Protein AF-A0A5P9HP84-F1 (afdb_monomer_lite)

Secondary structure (DSSP, 8-state):
-HHHHHHHHHHHHHHHHHHHHHTT-HHHHHHHHHHHHHHHHHHHHHHTT-----HHHHHHHHHHHHHHHHHHH--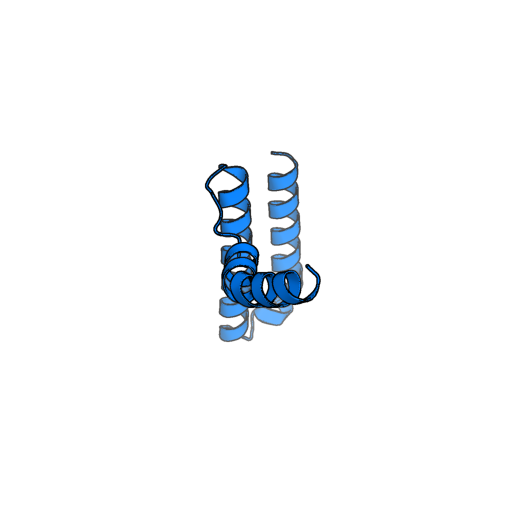

pLDDT: mean 87.47, std 8.46, range [59.88, 96.12]

Structure (mmCIF, N/CA/C/O backbone):
data_AF-A0A5P9HP84-F1
#
_entry.id   AF-A0A5P9HP84-F1
#
loop_
_atom_site.group_PDB
_atom_site.id
_atom_site.type_symbol
_atom_site.label_atom_id
_atom_site.label_alt_id
_atom_site.label_comp_id
_atom_site.label_asym_id
_atom_site.label_entity_id
_atom_site.label_seq_id
_atom_site.pdbx_PDB_ins_code
_atom_site.Cartn_x
_atom_site.Cartn_y
_atom_site.Cartn_z
_atom_site.occupancy
_atom_site.B_iso_or_equiv
_atom_site.auth_seq_id
_atom_site.auth_comp_id
_atom_site.auth_asym_id
_atom_site.auth_atom_id
_atom_site.pdbx_PDB_model_num
ATOM 1 N N . MET A 1 1 ? -6.415 4.701 -17.093 1.00 69.88 1 MET A N 1
ATOM 2 C CA . MET A 1 1 ? -7.312 5.643 -16.366 1.00 69.88 1 MET A CA 1
ATOM 3 C C . MET A 1 1 ? -8.520 4.927 -15.758 1.00 69.88 1 MET A C 1
ATOM 5 O O . MET A 1 1 ? -8.787 5.138 -14.582 1.00 69.88 1 MET A O 1
ATOM 9 N N . LEU A 1 2 ? -9.209 4.052 -16.508 1.00 82.25 2 LEU A N 1
ATOM 10 C CA . LEU A 1 2 ? -10.243 3.156 -15.960 1.00 82.25 2 LEU A CA 1
ATOM 11 C C . LEU A 1 2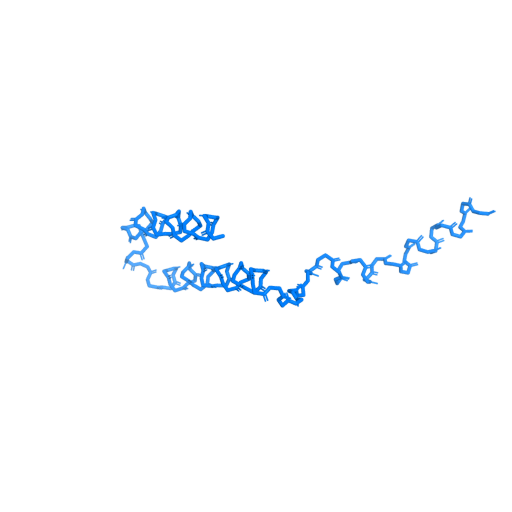 ? -9.685 2.250 -14.845 1.00 82.25 2 LEU A C 1
ATOM 13 O O . LEU A 1 2 ? -10.286 2.154 -13.781 1.00 82.25 2 LEU A O 1
ATOM 17 N N . ASP A 1 3 ? -8.497 1.676 -15.057 1.00 86.19 3 ASP A N 1
ATOM 18 C CA . ASP A 1 3 ? -7.852 0.764 -14.096 1.00 86.19 3 ASP A CA 1
ATOM 19 C C . ASP A 1 3 ? -7.524 1.457 -12.769 1.00 86.19 3 ASP A C 1
ATOM 21 O O . ASP A 1 3 ? -7.714 0.889 -11.700 1.00 86.19 3 ASP A O 1
ATOM 25 N N . PHE A 1 4 ? -7.126 2.731 -12.829 1.00 87.00 4 PHE A N 1
ATOM 26 C CA . PHE A 1 4 ? -6.871 3.549 -11.643 1.00 87.00 4 PHE A CA 1
ATOM 27 C C . PHE A 1 4 ? -8.136 3.796 -10.824 1.00 87.00 4 PHE A C 1
ATOM 29 O O . PHE A 1 4 ? -8.131 3.603 -9.610 1.00 87.00 4 PHE A O 1
ATOM 36 N N . LEU A 1 5 ? -9.235 4.173 -11.482 1.00 91.00 5 LEU A N 1
ATOM 37 C CA . LEU A 1 5 ? -10.524 4.346 -10.811 1.00 91.00 5 LEU A CA 1
ATOM 38 C C . LEU A 1 5 ? -11.013 3.036 -10.186 1.00 91.00 5 LEU A C 1
ATOM 40 O O . LEU A 1 5 ? -11.526 3.050 -9.069 1.00 91.00 5 LEU A O 1
ATOM 44 N N . LEU A 1 6 ? -10.817 1.911 -10.877 1.00 93.62 6 LEU A N 1
ATOM 45 C CA . LEU A 1 6 ? -11.181 0.590 -10.375 1.00 93.62 6 LEU A CA 1
ATOM 46 C C . LEU A 1 6 ? -10.361 0.215 -9.135 1.00 93.62 6 LEU A C 1
ATOM 48 O O . LEU A 1 6 ? -10.932 -0.188 -8.125 1.00 93.62 6 LEU A O 1
ATOM 52 N N . ILE A 1 7 ? -9.042 0.406 -9.173 1.00 93.06 7 ILE A N 1
ATOM 53 C CA . ILE A 1 7 ? -8.148 0.116 -8.043 1.00 93.06 7 ILE A CA 1
ATOM 54 C C . ILE A 1 7 ? -8.461 1.004 -6.842 1.00 93.06 7 ILE A C 1
ATOM 56 O O . ILE A 1 7 ? -8.495 0.518 -5.710 1.00 93.06 7 ILE A O 1
ATOM 60 N N . LEU A 1 8 ? -8.748 2.285 -7.068 1.00 92.69 8 LEU A N 1
ATOM 61 C CA . LEU A 1 8 ? -9.105 3.215 -6.002 1.00 92.69 8 LEU A CA 1
ATOM 62 C C . LEU A 1 8 ? -10.457 2.850 -5.369 1.00 92.69 8 LEU A C 1
ATOM 64 O O . LEU A 1 8 ? -10.594 2.877 -4.145 1.00 92.69 8 LEU A O 1
ATOM 68 N N . LEU A 1 9 ? -11.426 2.425 -6.184 1.00 95.44 9 LEU A N 1
ATOM 69 C CA . LEU A 1 9 ? -12.731 1.955 -5.721 1.00 95.44 9 LEU A CA 1
ATOM 70 C C . LEU A 1 9 ? -12.617 0.652 -4.919 1.00 95.44 9 LEU A C 1
ATOM 72 O O . LEU A 1 9 ? -13.153 0.567 -3.816 1.00 95.44 9 LEU A O 1
ATOM 76 N N . VAL A 1 10 ? -11.875 -0.338 -5.424 1.00 95.38 10 VAL A N 1
ATOM 77 C CA . VAL A 1 10 ? -11.630 -1.609 -4.719 1.00 95.38 10 VAL A CA 1
ATOM 78 C C . VAL A 1 10 ? -10.901 -1.366 -3.398 1.00 95.38 10 VAL A C 1
ATOM 80 O O . VAL A 1 10 ? -11.330 -1.878 -2.366 1.00 95.38 10 VAL A O 1
ATOM 83 N N . SER A 1 11 ? -9.865 -0.523 -3.399 1.00 93.75 11 SER A N 1
ATOM 84 C CA . SER A 1 11 ? -9.129 -0.155 -2.182 1.00 93.75 11 SER A CA 1
ATOM 85 C C . SER A 1 11 ? -10.039 0.520 -1.153 1.00 93.75 11 SER A C 1
ATOM 87 O O . SER A 1 11 ? -9.970 0.209 0.034 1.00 93.75 11 SER A O 1
ATOM 89 N N . GLY A 1 12 ? -10.946 1.397 -1.597 1.00 94.06 12 GLY A N 1
ATOM 90 C CA . GLY A 1 12 ? -11.947 2.022 -0.729 1.00 94.06 12 GLY A CA 1
ATOM 91 C C . GLY A 1 12 ? -12.914 1.008 -0.106 1.00 94.06 12 GLY A C 1
ATOM 92 O O . GLY A 1 12 ? -13.179 1.071 1.096 1.00 94.06 12 GLY A O 1
ATOM 93 N N . ILE A 1 13 ? -13.394 0.040 -0.895 1.00 96.12 13 ILE A N 1
ATOM 94 C CA . ILE A 1 13 ? -14.261 -1.043 -0.402 1.00 96.12 13 ILE A CA 1
ATOM 95 C C . ILE A 1 13 ? -13.528 -1.899 0.634 1.00 96.12 13 ILE A C 1
ATOM 97 O O . ILE A 1 13 ? -14.108 -2.201 1.676 1.00 96.12 13 ILE A O 1
ATOM 101 N N . MET A 1 14 ? -12.263 -2.252 0.387 1.00 94.56 14 MET A N 1
ATOM 102 C CA . MET A 1 14 ? -11.444 -3.014 1.338 1.00 94.56 14 MET A CA 1
ATOM 103 C C . MET A 1 14 ? -11.325 -2.281 2.675 1.00 94.56 14 MET A C 1
ATOM 105 O O . MET A 1 14 ? -11.631 -2.855 3.719 1.00 94.56 14 MET A O 1
ATOM 109 N N . VAL A 1 15 ? -10.988 -0.985 2.643 1.00 94.25 15 VAL A N 1
ATOM 110 C CA . VAL A 1 15 ? -10.904 -0.168 3.861 1.00 94.25 15 VAL A CA 1
ATOM 111 C C . VAL A 1 15 ? -12.241 -0.154 4.597 1.00 94.25 15 VAL A C 1
ATOM 113 O O . VAL A 1 15 ? -12.252 -0.324 5.811 1.00 94.25 15 VAL A O 1
ATOM 116 N N . MET A 1 16 ? -13.370 0.016 3.900 1.00 94.00 16 MET A N 1
ATOM 117 C CA . MET A 1 16 ? -14.692 0.008 4.540 1.00 94.00 16 MET A CA 1
ATOM 118 C C . MET A 1 16 ? -15.040 -1.348 5.165 1.00 94.00 16 MET A C 1
ATOM 120 O O . MET A 1 16 ? -15.585 -1.378 6.270 1.00 94.00 16 MET A O 1
ATOM 124 N N . ALA A 1 17 ? -14.720 -2.450 4.483 1.00 94.56 17 ALA A N 1
ATOM 125 C CA . ALA A 1 17 ? -14.972 -3.804 4.966 1.00 94.56 17 ALA A CA 1
ATOM 126 C C . ALA A 1 17 ? -14.161 -4.110 6.236 1.00 94.56 17 ALA A C 1
ATOM 128 O O . ALA A 1 17 ? -14.713 -4.599 7.225 1.00 94.56 17 ALA A O 1
ATOM 129 N N . ASP A 1 18 ? -12.880 -3.740 6.245 1.00 92.56 18 ASP A N 1
ATOM 130 C CA . ASP A 1 18 ? -11.964 -4.042 7.347 1.00 92.56 18 ASP A CA 1
ATOM 131 C C . ASP A 1 18 ? -11.977 -2.972 8.455 1.00 92.56 18 ASP A C 1
ATOM 133 O O . ASP A 1 18 ? -11.468 -3.187 9.557 1.00 92.56 18 ASP A O 1
ATOM 137 N N . TYR A 1 19 ? -12.597 -1.809 8.227 1.00 90.19 19 TYR A N 1
ATOM 138 C CA . TYR A 1 19 ? -12.619 -0.720 9.208 1.00 90.19 19 TYR A CA 1
ATOM 139 C C . TYR A 1 19 ? -13.244 -1.153 10.537 1.00 90.19 19 TYR A C 1
ATOM 141 O O . TYR A 1 19 ? -12.731 -0.838 11.613 1.00 90.19 19 TYR A O 1
ATOM 149 N N . MET A 1 20 ? -14.359 -1.889 10.496 1.00 88.06 20 MET A N 1
ATOM 150 C CA . MET A 1 20 ? -15.084 -2.243 11.718 1.00 88.06 20 MET A CA 1
ATOM 151 C C . MET A 1 20 ? -14.319 -3.241 12.595 1.00 88.06 20 MET A C 1
ATOM 153 O O . MET A 1 20 ? -14.452 -3.176 13.823 1.00 88.06 20 MET A O 1
ATOM 157 N N . SER A 1 21 ? -13.510 -4.112 11.985 1.00 89.50 21 SER A N 1
ATOM 158 C CA . SER A 1 21 ? -12.643 -5.066 12.683 1.00 89.50 21 SER A CA 1
ATOM 159 C C . SER A 1 21 ? -11.361 -4.397 13.194 1.00 89.50 21 SER A C 1
ATOM 161 O O . SER A 1 21 ? -10.944 -4.664 14.321 1.00 89.50 21 SER A O 1
ATOM 163 N N . LEU A 1 22 ? -10.787 -3.458 12.435 1.00 90.56 22 LEU A N 1
ATOM 164 C CA . LEU A 1 22 ? -9.513 -2.807 12.760 1.00 90.56 22 LEU A CA 1
ATOM 165 C C . LEU A 1 22 ? -9.641 -1.561 13.652 1.00 90.56 22 LEU A C 1
ATOM 167 O O . LEU A 1 22 ? -8.669 -1.187 14.308 1.00 90.56 22 LEU A O 1
ATOM 171 N N . LYS A 1 23 ? -10.823 -0.933 13.764 1.00 88.88 23 LYS A N 1
ATOM 172 C CA . LYS A 1 23 ? -11.001 0.335 14.514 1.00 88.88 23 LYS A CA 1
ATOM 173 C C . LYS A 1 23 ? -10.595 0.279 15.990 1.00 88.88 23 LYS A C 1
ATOM 175 O O . LYS A 1 23 ? -10.290 1.314 16.580 1.00 88.88 23 LYS A O 1
ATOM 180 N N . LYS A 1 24 ? -10.651 -0.904 16.613 1.00 92.56 24 LYS A N 1
ATOM 181 C CA . LYS A 1 24 ? -10.288 -1.098 18.028 1.00 92.56 24 LYS A CA 1
ATOM 182 C C . LYS A 1 24 ? -8.780 -1.290 18.213 1.00 92.56 24 LYS A C 1
ATOM 184 O O . LYS A 1 24 ? -8.253 -0.938 19.263 1.00 92.56 24 LYS A O 1
ATOM 189 N N . GLU A 1 25 ? -8.088 -1.760 17.178 1.00 94.06 25 GLU A N 1
ATOM 190 C CA . GLU A 1 25 ? -6.669 -2.112 17.199 1.00 94.06 25 GLU A CA 1
ATOM 191 C C . GLU A 1 25 ? -5.852 -1.114 16.374 1.00 94.06 25 GLU A C 1
ATOM 193 O O . GLU A 1 25 ? -5.447 -1.369 15.239 1.00 94.06 25 GLU A O 1
ATOM 198 N N . LYS A 1 26 ? -5.577 0.056 16.965 1.00 89.94 26 LYS A N 1
ATOM 199 C CA . LYS A 1 26 ? -4.913 1.180 16.274 1.00 89.94 26 LYS A CA 1
ATOM 200 C C . LYS A 1 26 ? -3.589 0.794 15.606 1.00 89.94 26 LYS A C 1
ATOM 202 O O . LYS A 1 26 ? -3.291 1.298 14.530 1.00 89.94 26 LYS A O 1
ATOM 207 N N . LYS A 1 27 ? -2.803 -0.100 16.219 1.00 94.12 27 LYS A N 1
ATOM 208 C CA . LYS A 1 27 ? -1.527 -0.573 15.652 1.00 94.12 27 LYS A CA 1
ATOM 209 C C . LYS A 1 27 ? -1.736 -1.354 14.353 1.00 94.12 27 LYS A C 1
ATOM 211 O O . LYS A 1 27 ? -1.036 -1.098 13.378 1.00 94.12 27 LYS A O 1
ATOM 216 N N . LEU A 1 28 ? -2.716 -2.259 14.330 1.00 93.94 28 LEU A N 1
ATOM 217 C CA . LEU A 1 28 ? -3.059 -3.033 13.136 1.00 93.94 28 LEU A CA 1
ATOM 218 C C . LEU A 1 28 ? -3.661 -2.138 12.054 1.00 93.94 28 LEU A C 1
ATOM 220 O O . LEU A 1 28 ? -3.312 -2.283 10.889 1.00 93.94 28 LEU A O 1
ATOM 224 N N . MET A 1 29 ? -4.489 -1.164 12.436 1.00 93.50 29 MET A N 1
ATOM 225 C CA . MET A 1 29 ? -5.054 -0.194 11.498 1.00 93.50 29 MET A CA 1
ATOM 226 C C . MET A 1 29 ? -3.968 0.653 10.815 1.00 93.50 29 MET A C 1
ATOM 228 O O . MET A 1 29 ? -4.037 0.875 9.610 1.00 93.50 29 MET A O 1
ATOM 232 N N . ILE A 1 30 ? -2.945 1.089 11.560 1.00 94.56 30 ILE A N 1
ATOM 233 C CA . ILE A 1 30 ? -1.796 1.820 10.999 1.00 94.56 30 ILE A CA 1
ATOM 234 C C . ILE A 1 30 ? -0.995 0.924 10.047 1.00 94.56 30 ILE A C 1
ATOM 236 O O . ILE A 1 30 ? -0.675 1.358 8.943 1.00 94.56 30 ILE A O 1
ATOM 240 N N . ALA A 1 31 ? -0.704 -0.321 10.438 1.00 95.75 31 ALA A N 1
ATOM 241 C CA . ALA A 1 31 ? 0.003 -1.269 9.576 1.00 95.75 31 ALA A CA 1
ATOM 242 C C . ALA A 1 31 ? -0.775 -1.536 8.275 1.00 95.75 31 ALA A C 1
ATOM 244 O O . ALA A 1 31 ? -0.222 -1.430 7.183 1.00 95.75 31 ALA A O 1
ATOM 245 N N . TYR A 1 32 ? -2.077 -1.789 8.382 1.00 95.06 32 TYR A N 1
ATOM 246 C CA . TYR A 1 32 ? -2.971 -1.997 7.247 1.00 95.06 32 TYR A CA 1
ATOM 247 C C . TYR A 1 32 ? -3.004 -0.791 6.298 1.00 95.06 32 TYR A C 1
ATOM 249 O O . TYR A 1 32 ? -2.760 -0.937 5.101 1.00 95.06 32 TYR A O 1
ATOM 257 N N . LEU A 1 33 ? -3.224 0.415 6.832 1.00 94.38 33 LEU A N 1
ATOM 258 C CA . LEU A 1 33 ? -3.219 1.640 6.031 1.00 94.38 33 LEU A CA 1
ATOM 259 C C . LEU A 1 33 ? -1.860 1.879 5.369 1.00 94.38 33 LEU A C 1
ATOM 261 O O . LEU A 1 33 ? -1.820 2.289 4.214 1.00 94.38 33 LEU A O 1
ATOM 265 N N . SER A 1 34 ? -0.753 1.588 6.060 1.00 95.50 34 SER A N 1
ATOM 266 C CA . SER A 1 34 ? 0.584 1.729 5.476 1.00 95.50 34 SER A CA 1
ATOM 267 C C . SER A 1 34 ? 0.782 0.814 4.265 1.00 95.50 34 SER A C 1
ATOM 269 O O . SER A 1 34 ? 1.297 1.264 3.246 1.00 95.50 34 SER A O 1
ATOM 271 N N . LEU A 1 35 ? 0.286 -0.427 4.324 1.00 94.94 35 LEU A N 1
ATOM 272 C CA . LEU A 1 35 ? 0.344 -1.365 3.202 1.00 94.94 35 LEU A CA 1
ATOM 273 C C . LEU A 1 35 ? -0.505 -0.890 2.018 1.00 94.94 35 LEU A C 1
ATOM 275 O O . LEU A 1 35 ? -0.035 -0.942 0.883 1.00 94.94 35 LEU A O 1
ATOM 279 N N . ILE A 1 36 ? -1.716 -0.382 2.275 1.00 94.50 36 ILE A N 1
ATOM 280 C CA . ILE A 1 36 ? -2.576 0.185 1.225 1.00 94.50 36 ILE A CA 1
ATOM 281 C C . ILE A 1 36 ? -1.907 1.386 0.559 1.00 94.50 36 ILE A C 1
ATOM 283 O O . ILE A 1 36 ? -1.881 1.469 -0.667 1.00 94.50 36 ILE A O 1
ATOM 287 N N . VAL A 1 37 ? -1.336 2.299 1.346 1.00 94.50 37 VAL A N 1
ATOM 288 C CA . VAL A 1 37 ? -0.643 3.480 0.815 1.00 94.50 37 VAL A CA 1
ATOM 289 C C . VAL A 1 37 ? 0.559 3.070 -0.033 1.00 94.50 37 VAL A C 1
ATOM 291 O O . VAL A 1 37 ? 0.715 3.589 -1.136 1.00 94.5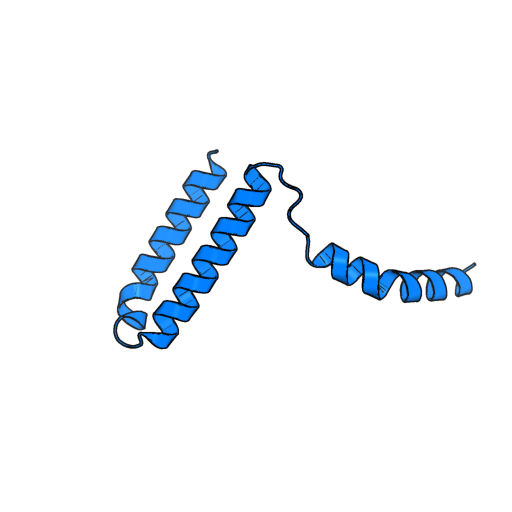0 37 VAL A O 1
ATOM 294 N N . ILE A 1 38 ? 1.366 2.108 0.427 1.00 93.62 38 ILE A N 1
ATOM 295 C CA . ILE A 1 38 ? 2.507 1.591 -0.341 1.00 93.62 38 ILE A CA 1
ATOM 296 C C . ILE A 1 38 ? 2.027 0.979 -1.663 1.00 93.62 38 ILE A C 1
ATOM 298 O O . ILE A 1 38 ? 2.518 1.363 -2.722 1.00 93.62 38 ILE A O 1
ATOM 302 N N . GLY A 1 39 ? 1.030 0.092 -1.629 1.00 90.62 39 GLY A N 1
ATOM 303 C CA . GLY A 1 39 ? 0.485 -0.535 -2.837 1.00 90.62 39 GLY A CA 1
ATOM 304 C C . GLY A 1 39 ? -0.062 0.482 -3.843 1.00 90.62 39 GLY A C 1
ATOM 305 O O . GLY A 1 39 ? 0.268 0.420 -5.026 1.00 90.62 39 GLY A O 1
ATOM 306 N N . LEU A 1 40 ? -0.829 1.471 -3.372 1.00 91.69 40 LEU A N 1
ATOM 307 C CA . LEU A 1 40 ? -1.354 2.546 -4.219 1.00 91.69 40 LEU A CA 1
ATOM 308 C C . LEU A 1 40 ? -0.244 3.429 -4.795 1.00 91.69 40 LEU A C 1
ATOM 310 O O . LEU A 1 40 ? -0.334 3.831 -5.951 1.00 91.69 40 LEU A O 1
ATOM 314 N N . SER A 1 41 ? 0.803 3.720 -4.019 1.00 89.19 41 SER A N 1
ATOM 315 C CA . SER A 1 41 ? 1.943 4.508 -4.499 1.00 89.19 41 SER A CA 1
ATOM 316 C C . SER A 1 41 ? 2.746 3.782 -5.581 1.00 89.19 41 SER A C 1
ATOM 318 O O . SER A 1 41 ? 3.133 4.412 -6.560 1.00 89.19 41 SER A O 1
ATOM 320 N N . LEU A 1 42 ? 2.919 2.459 -5.466 1.00 86.50 42 LEU A N 1
ATOM 321 C CA . LEU A 1 42 ? 3.551 1.639 -6.504 1.00 86.50 42 LEU A CA 1
ATOM 322 C C . LEU A 1 42 ? 2.716 1.624 -7.787 1.00 86.50 42 LEU A C 1
ATOM 324 O O . LEU A 1 42 ? 3.257 1.824 -8.870 1.00 86.50 42 LEU A O 1
ATOM 328 N N . PHE A 1 43 ? 1.397 1.457 -7.657 1.00 86.44 43 PHE A N 1
ATOM 329 C CA . PHE A 1 43 ? 0.490 1.503 -8.802 1.00 86.44 43 PHE A CA 1
ATOM 330 C C . PHE A 1 43 ? 0.484 2.881 -9.487 1.00 86.44 43 PHE A C 1
ATOM 332 O O . PHE A 1 43 ? 0.473 2.980 -10.712 1.00 86.44 43 PHE A O 1
ATOM 339 N N . LEU A 1 44 ? 0.518 3.962 -8.703 1.00 86.62 44 LEU A N 1
ATOM 340 C CA . LEU A 1 44 ? 0.630 5.323 -9.228 1.00 86.62 44 LEU A CA 1
ATOM 341 C C . LEU A 1 44 ? 1.948 5.544 -9.976 1.00 86.62 44 LEU A C 1
ATOM 343 O O . LEU A 1 44 ? 1.923 6.129 -11.055 1.00 86.62 44 LEU A O 1
ATOM 347 N N . ALA A 1 45 ? 3.069 5.072 -9.431 1.00 85.38 45 ALA A N 1
ATOM 348 C CA . ALA A 1 45 ? 4.373 5.187 -10.076 1.00 85.38 45 ALA A CA 1
ATOM 349 C C . ALA A 1 45 ? 4.411 4.429 -11.418 1.00 85.38 45 ALA A C 1
ATOM 351 O O . ALA A 1 45 ? 4.871 4.978 -12.417 1.00 85.38 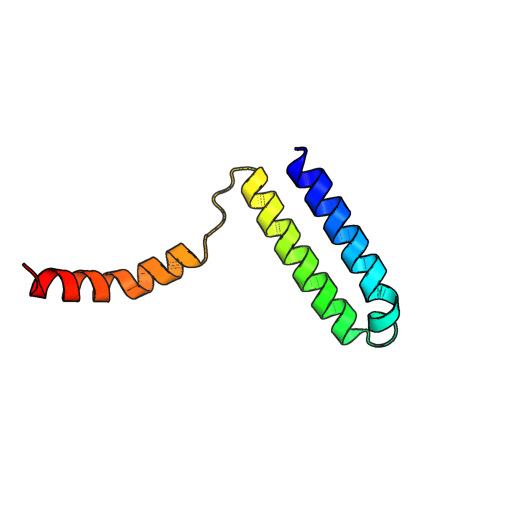45 ALA A O 1
ATOM 352 N N . GLU A 1 46 ? 3.817 3.231 -11.475 1.00 81.75 46 GLU A N 1
ATOM 353 C CA . GLU A 1 46 ? 3.667 2.461 -12.719 1.00 81.75 46 GLU A CA 1
ATOM 354 C C . GLU A 1 46 ? 2.821 3.224 -13.749 1.00 81.75 46 GLU A C 1
ATOM 356 O O . GLU A 1 46 ? 3.185 3.325 -14.922 1.00 81.75 46 GLU A O 1
ATOM 361 N N . MET A 1 47 ? 1.713 3.829 -13.310 1.00 82.38 47 MET A N 1
ATOM 362 C CA . MET A 1 47 ? 0.832 4.603 -14.187 1.00 82.38 47 MET A CA 1
ATOM 363 C C . MET A 1 47 ? 1.497 5.876 -14.733 1.00 82.38 47 MET A C 1
ATOM 365 O O . MET A 1 47 ? 1.180 6.303 -15.845 1.00 82.38 47 MET A O 1
ATOM 369 N N . LEU A 1 48 ? 2.404 6.490 -13.971 1.00 84.12 48 LEU A N 1
ATOM 370 C CA . LEU A 1 48 ? 3.142 7.688 -14.378 1.00 84.12 48 LEU A CA 1
ATOM 371 C C . LEU A 1 48 ? 4.318 7.387 -15.322 1.00 84.12 48 LEU A C 1
ATOM 373 O O . LEU A 1 48 ? 5.024 8.317 -15.704 1.00 84.12 48 LEU A O 1
ATOM 377 N N . MET A 1 49 ? 4.502 6.125 -15.735 1.00 69.31 49 MET A N 1
ATOM 378 C CA . MET A 1 49 ? 5.652 5.667 -16.526 1.00 69.31 49 MET A CA 1
ATOM 379 C C . MET A 1 49 ? 7.004 5.987 -15.870 1.00 69.31 49 MET A C 1
ATOM 381 O O . MET A 1 49 ? 8.027 6.025 -16.553 1.00 69.31 49 MET A O 1
ATOM 385 N N . GLU A 1 50 ? 7.029 6.212 -14.555 1.00 68.81 50 GLU A N 1
ATOM 386 C CA . GLU A 1 50 ? 8.286 6.180 -13.820 1.00 68.81 50 GLU A CA 1
ATOM 387 C C . GLU A 1 50 ? 8.739 4.722 -13.739 1.00 68.81 50 GLU A C 1
ATOM 389 O O . GLU A 1 50 ? 7.925 3.823 -13.516 1.00 68.81 50 GLU A O 1
ATOM 394 N N . ASP A 1 51 ? 10.038 4.481 -13.942 1.00 64.31 51 ASP A N 1
ATOM 395 C CA . ASP A 1 51 ? 10.638 3.161 -13.760 1.00 64.31 51 ASP A CA 1
ATOM 396 C C . ASP A 1 51 ? 10.446 2.730 -12.302 1.00 64.31 51 ASP A C 1
ATOM 398 O O . ASP A 1 51 ? 11.252 3.035 -11.420 1.00 64.31 51 ASP A O 1
ATOM 402 N N . VAL A 1 52 ? 9.350 2.020 -12.031 1.00 65.44 52 VAL A N 1
ATOM 403 C CA . VAL A 1 52 ? 9.116 1.417 -10.725 1.00 65.44 52 VAL A CA 1
ATOM 404 C C . VAL A 1 52 ? 10.200 0.365 -10.543 1.00 65.44 52 VAL A C 1
ATOM 406 O O . VAL A 1 52 ? 10.268 -0.574 -11.344 1.00 65.44 52 VAL A O 1
ATOM 409 N N . PRO A 1 53 ? 11.063 0.481 -9.517 1.00 65.50 53 PRO A N 1
ATOM 410 C CA . PRO A 1 53 ? 12.088 -0.516 -9.276 1.00 65.50 53 PRO A CA 1
ATOM 411 C C . PRO A 1 53 ? 11.400 -1.851 -8.991 1.00 65.50 53 PRO A C 1
ATOM 413 O O . PRO A 1 53 ? 10.879 -2.091 -7.903 1.00 65.50 53 PRO A O 1
ATOM 416 N N . ASN A 1 54 ? 11.367 -2.718 -10.003 1.00 70.81 54 ASN A N 1
ATOM 417 C CA . ASN A 1 54 ? 10.739 -4.019 -9.893 1.00 70.81 54 ASN A CA 1
ATOM 418 C C . ASN A 1 54 ? 11.600 -4.882 -8.956 1.00 70.81 54 ASN A C 1
ATOM 420 O O . ASN A 1 54 ? 12.767 -5.126 -9.274 1.00 70.81 54 ASN A O 1
ATOM 424 N N . PRO A 1 55 ? 11.077 -5.380 -7.822 1.00 76.25 55 PRO A N 1
ATOM 425 C CA . PRO A 1 55 ? 11.842 -6.243 -6.923 1.00 76.25 55 PRO A CA 1
ATOM 426 C C . PRO A 1 55 ? 12.329 -7.524 -7.615 1.00 76.25 55 PRO A C 1
ATOM 428 O O . PRO A 1 55 ? 13.367 -8.070 -7.239 1.00 76.25 55 PRO A O 1
ATOM 431 N N . LEU A 1 56 ? 11.657 -7.964 -8.686 1.00 78.00 56 LEU A N 1
ATOM 432 C CA . LEU A 1 56 ? 12.156 -9.041 -9.537 1.00 78.00 56 LEU A CA 1
ATOM 433 C C . LEU A 1 56 ? 13.487 -8.683 -10.201 1.00 78.00 56 LEU A C 1
ATOM 435 O O . LEU A 1 56 ? 14.306 -9.575 -10.357 1.00 78.00 56 LEU A O 1
ATOM 439 N N . ASN A 1 57 ? 13.767 -7.416 -10.517 1.00 80.62 57 ASN A N 1
ATOM 440 C CA . ASN A 1 57 ? 15.068 -7.013 -11.064 1.00 80.62 57 ASN A CA 1
ATOM 441 C C . ASN A 1 57 ? 16.194 -7.226 -10.046 1.00 80.62 57 ASN A C 1
ATOM 443 O O . ASN A 1 57 ? 17.290 -7.637 -10.420 1.00 80.62 57 ASN A O 1
ATOM 447 N N . VAL A 1 58 ? 15.920 -7.006 -8.757 1.00 81.19 58 VAL A N 1
ATOM 448 C CA . VAL A 1 58 ? 16.877 -7.280 -7.674 1.00 81.19 58 VAL A CA 1
ATOM 449 C C . VAL A 1 58 ? 17.109 -8.783 -7.540 1.00 81.19 58 VAL A C 1
ATOM 451 O O . VAL A 1 58 ? 18.252 -9.226 -7.450 1.00 81.19 58 VAL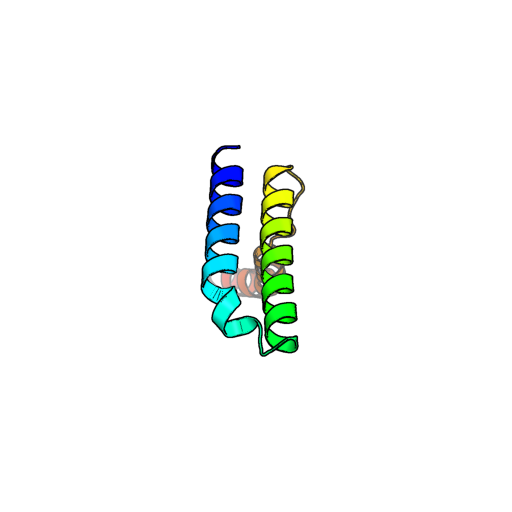 A O 1
ATOM 454 N N . ILE A 1 59 ? 16.039 -9.579 -7.586 1.00 83.75 59 ILE A N 1
ATOM 455 C CA . ILE A 1 59 ? 16.136 -11.044 -7.566 1.00 83.75 59 ILE A CA 1
ATOM 456 C C . ILE A 1 59 ? 16.930 -11.531 -8.785 1.00 83.75 59 ILE A C 1
ATOM 458 O O . ILE A 1 59 ? 17.887 -12.282 -8.638 1.00 83.75 59 ILE A O 1
ATOM 462 N N . VAL A 1 60 ? 16.605 -11.054 -9.985 1.00 85.94 60 VAL A N 1
ATOM 463 C CA . VAL A 1 60 ? 17.321 -11.392 -11.220 1.00 85.94 60 VAL A CA 1
ATOM 464 C C . VAL A 1 60 ? 18.796 -11.019 -11.106 1.00 85.94 60 VAL A C 1
ATOM 466 O O . VAL A 1 60 ? 19.639 -11.838 -11.449 1.00 85.94 60 VAL A O 1
ATOM 469 N N . TYR A 1 61 ? 19.129 -9.841 -10.576 1.00 87.06 61 TYR A N 1
ATOM 470 C CA . TYR A 1 61 ? 20.515 -9.423 -10.361 1.00 87.06 61 TYR A CA 1
ATOM 471 C C . TYR A 1 61 ? 21.276 -10.369 -9.421 1.00 87.06 61 TYR A C 1
ATOM 473 O O . TYR A 1 61 ? 22.398 -10.766 -9.727 1.00 87.06 61 TYR A O 1
ATOM 481 N N . LEU A 1 62 ? 20.655 -10.774 -8.309 1.00 89.12 62 LEU A N 1
ATOM 482 C CA . LEU A 1 62 ? 21.254 -11.700 -7.344 1.00 89.12 62 LEU A CA 1
ATOM 483 C C . LEU A 1 62 ? 21.470 -13.101 -7.928 1.00 89.12 62 LEU A C 1
ATOM 485 O O . LEU A 1 62 ? 22.480 -13.740 -7.640 1.00 89.12 62 LEU A O 1
ATOM 489 N N . PHE A 1 63 ? 20.533 -13.579 -8.747 1.00 90.81 63 PHE A N 1
ATOM 490 C CA . PHE A 1 63 ? 20.581 -14.928 -9.311 1.00 90.81 63 PHE A CA 1
ATOM 491 C C . PHE A 1 63 ? 21.373 -15.015 -10.618 1.00 90.81 63 PHE A C 1
ATOM 493 O O . PHE A 1 63 ? 21.890 -16.083 -10.927 1.00 90.81 63 PHE A O 1
ATOM 500 N N . LYS A 1 64 ? 21.545 -13.909 -11.352 1.00 88.94 64 LYS A N 1
ATOM 501 C CA . LYS A 1 64 ? 22.311 -13.840 -12.605 1.00 88.94 64 LYS A CA 1
ATOM 502 C C . LYS A 1 64 ? 23.670 -14.565 -12.568 1.00 88.94 64 LYS A C 1
ATOM 504 O O . LYS A 1 64 ? 23.889 -15.376 -13.467 1.00 88.94 64 LYS A O 1
ATOM 509 N N . PRO A 1 65 ? 24.554 -14.372 -11.565 1.00 89.12 65 PRO A N 1
ATOM 510 C CA . PRO A 1 65 ? 25.834 -15.086 -11.523 1.00 89.12 65 PRO A CA 1
ATOM 511 C C . PRO A 1 65 ? 25.675 -16.610 -11.394 1.00 89.12 65 PRO A C 1
ATOM 513 O O . PRO A 1 65 ? 26.428 -17.361 -12.010 1.00 89.12 65 PRO A O 1
ATOM 516 N N . LEU A 1 66 ? 24.675 -17.084 -10.643 1.00 90.56 66 LEU A N 1
ATOM 517 C CA . LEU A 1 66 ? 24.357 -18.513 -10.547 1.00 90.56 66 LEU A CA 1
ATOM 518 C C . LEU A 1 66 ? 23.861 -19.054 -11.889 1.00 90.56 66 LEU A C 1
ATOM 520 O O . LEU A 1 66 ? 24.304 -20.114 -12.326 1.00 90.56 66 LEU A O 1
ATOM 524 N N . THR A 1 67 ? 22.976 -18.321 -12.563 1.00 87.56 67 THR A N 1
ATOM 525 C CA . THR A 1 67 ? 22.434 -18.721 -13.866 1.00 87.56 67 THR A CA 1
ATOM 526 C C . THR A 1 67 ? 23.525 -18.790 -14.933 1.00 87.56 67 THR A C 1
ATOM 528 O O . THR A 1 67 ? 23.548 -19.732 -15.720 1.00 87.56 67 THR A O 1
ATOM 531 N N . GLU A 1 68 ? 24.457 -17.833 -14.942 1.00 91.50 68 GLU A N 1
ATOM 532 C CA . GLU A 1 68 ? 25.610 -17.819 -15.852 1.00 91.50 68 GLU A CA 1
ATOM 533 C C . GLU A 1 68 ? 26.577 -18.980 -15.575 1.00 91.50 68 GLU A C 1
ATOM 535 O O . GLU A 1 68 ? 27.060 -19.611 -16.515 1.00 91.50 68 GLU A O 1
ATOM 540 N N . MET A 1 69 ? 26.805 -19.319 -14.302 1.00 90.94 69 MET A N 1
ATOM 541 C CA . MET A 1 69 ? 27.633 -20.464 -13.908 1.00 90.94 69 MET A CA 1
ATOM 542 C C . MET A 1 69 ? 26.995 -21.809 -14.284 1.00 90.94 69 MET A C 1
ATOM 544 O O . MET A 1 69 ? 27.689 -22.736 -14.686 1.00 90.94 69 MET A O 1
ATOM 548 N N . ILE A 1 70 ? 25.671 -21.930 -14.180 1.00 90.00 70 ILE A N 1
ATOM 549 C CA . ILE A 1 70 ? 24.950 -23.130 -14.623 1.00 90.00 70 ILE A CA 1
ATOM 550 C C . ILE A 1 70 ? 24.984 -23.223 -16.153 1.00 90.00 70 ILE A C 1
ATOM 552 O O . ILE A 1 70 ? 25.305 -24.274 -16.698 1.00 90.00 70 ILE A O 1
ATOM 556 N N . MET A 1 71 ? 24.710 -22.121 -16.856 1.00 89.56 71 MET A N 1
ATOM 557 C CA . MET A 1 71 ? 24.745 -22.065 -18.323 1.00 89.56 71 MET A CA 1
ATOM 558 C C . MET A 1 71 ? 26.124 -22.405 -18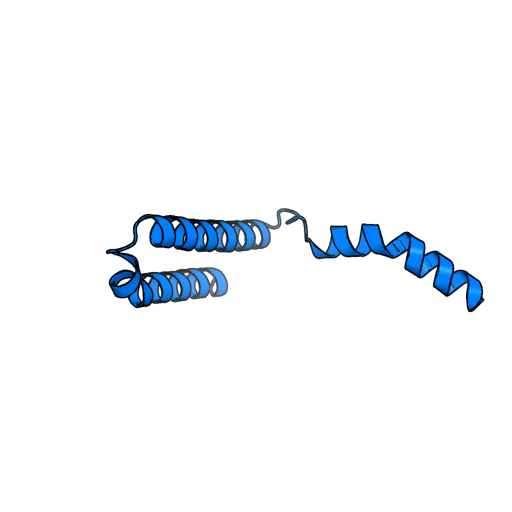.900 1.00 89.56 71 MET A C 1
ATOM 560 O O . MET A 1 71 ? 26.188 -22.991 -19.977 1.00 89.56 71 MET A O 1
ATOM 564 N N . SER A 1 72 ? 27.219 -22.081 -18.205 1.00 88.25 72 SER A N 1
ATOM 565 C CA . SER A 1 72 ? 28.570 -22.440 -18.654 1.00 88.25 72 SER A CA 1
ATOM 566 C C . SER A 1 72 ? 28.888 -23.934 -18.531 1.00 88.25 72 SER A C 1
ATOM 568 O O . SER A 1 72 ? 29.759 -24.407 -19.249 1.00 88.25 72 SER A O 1
ATOM 570 N N . LEU A 1 73 ? 28.178 -24.681 -17.678 1.00 88.31 73 LEU A N 1
ATOM 571 C CA . LEU A 1 73 ? 28.313 -26.141 -17.550 1.00 88.31 73 LEU A CA 1
ATOM 572 C C . LEU A 1 73 ? 27.528 -26.915 -18.620 1.00 88.31 73 LEU A C 1
ATOM 574 O O . LEU A 1 73 ? 27.837 -28.072 -18.887 1.00 88.31 73 LEU A O 1
ATOM 578 N N . PHE A 1 74 ? 26.503 -26.294 -19.210 1.00 85.50 74 PHE A N 1
ATOM 579 C CA . PHE A 1 74 ? 25.689 -26.871 -20.288 1.00 85.50 74 PHE A CA 1
ATOM 580 C C . PHE A 1 74 ? 26.190 -26.502 -21.694 1.00 85.50 74 PHE A C 1
ATOM 582 O O . PHE A 1 74 ? 25.534 -26.839 -22.683 1.00 85.50 74 PHE A O 1
ATOM 589 N N . LYS A 1 75 ? 27.322 -25.799 -21.783 1.00 59.88 75 LYS A N 1
ATOM 590 C CA . LYS A 1 75 ? 27.976 -25.389 -23.025 1.00 59.88 75 LYS A CA 1
ATOM 591 C C . LYS A 1 75 ? 29.260 -26.181 -23.232 1.00 59.88 75 LYS A C 1
ATOM 593 O O . LYS A 1 75 ? 29.535 -26.511 -24.404 1.00 59.88 75 LYS A O 1
#

Radius of gyration: 19.24 Å; chains: 1; bounding box: 44×35×41 Å

Sequence (75 aa):
MLDFLLILLVSGIMVMADYMSLKKEKKLMIAYLSLIVIGLSLFLAEMLMEDVPNPLNVIVYLFKPLTEMIMSLFK

Foldseek 3Di:
DVVLVVLVVVLVVVCVVCVVVCVVPVVVNVVVVVVSVVVNVLVVCVVVVNPRPDVVVVVCVVCVVVVVVVVVVVD